Protein AF-T1BNF6-F1 (afdb_monomer_lite)

Structure (mmCIF, N/CA/C/O backbone):
data_AF-T1BNF6-F1
#
_entry.id   AF-T1BNF6-F1
#
loop_
_atom_site.group_PDB
_atom_site.id
_atom_site.type_symbol
_atom_site.label_atom_id
_atom_site.label_alt_id
_atom_site.label_comp_id
_atom_site.label_asym_id
_atom_site.label_entity_id
_atom_site.label_seq_id
_atom_site.pdbx_PDB_ins_code
_atom_site.Cartn_x
_atom_site.Cartn_y
_atom_site.Cartn_z
_atom_site.occupancy
_atom_site.B_iso_or_equiv
_atom_site.auth_seq_id
_atom_site.auth_comp_id
_atom_site.auth_asym_id
_atom_site.auth_atom_id
_atom_site.pdbx_PDB_model_num
ATOM 1 N N . PHE A 1 1 ? -1.400 -0.068 1.021 1.00 90.69 1 PHE A N 1
ATOM 2 C CA . PHE A 1 1 ? -1.329 -0.090 -0.454 1.00 90.69 1 PHE A CA 1
ATOM 3 C C . PHE A 1 1 ? -0.350 0.986 -0.860 1.00 90.69 1 PHE A C 1
ATOM 5 O O . PHE A 1 1 ? -0.532 2.122 -0.443 1.00 90.69 1 PHE A O 1
ATOM 12 N N . TYR A 1 2 ? 0.701 0.613 -1.578 1.00 93.75 2 TYR A N 1
ATOM 13 C CA . TYR A 1 2 ? 1.785 1.501 -1.976 1.00 93.75 2 TYR A CA 1
ATOM 14 C C . TYR A 1 2 ? 1.743 1.689 -3.492 1.00 93.75 2 TYR A C 1
ATOM 16 O O . TYR A 1 2 ? 1.599 0.715 -4.235 1.00 93.75 2 TYR A O 1
ATOM 24 N N . ILE A 1 3 ? 1.876 2.935 -3.933 1.00 94.56 3 ILE A N 1
ATOM 25 C CA . ILE A 1 3 ? 1.991 3.306 -5.342 1.00 94.56 3 ILE A CA 1
ATOM 26 C C . ILE A 1 3 ? 3.363 3.962 -5.494 1.00 94.56 3 ILE A C 1
ATOM 28 O O . ILE A 1 3 ? 3.619 5.005 -4.898 1.00 94.56 3 ILE A O 1
ATOM 32 N N . GLY A 1 4 ? 4.255 3.316 -6.237 1.00 92.56 4 GLY A N 1
ATOM 33 C CA . GLY A 1 4 ? 5.668 3.666 -6.319 1.00 92.56 4 GLY A CA 1
ATOM 34 C C . GLY A 1 4 ? 6.458 3.260 -5.069 1.00 92.56 4 GLY A C 1
ATOM 35 O O . GLY A 1 4 ? 6.250 2.191 -4.487 1.00 92.56 4 GLY A O 1
ATOM 36 N N . GLY A 1 5 ? 7.386 4.129 -4.670 1.00 92.56 5 GLY A N 1
ATOM 37 C CA . GLY A 1 5 ? 8.313 3.916 -3.560 1.00 92.56 5 GLY A CA 1
ATOM 38 C C . GLY A 1 5 ? 8.623 5.203 -2.792 1.00 92.56 5 GLY A C 1
ATOM 39 O O . GLY A 1 5 ? 7.775 6.081 -2.656 1.00 92.56 5 GLY A O 1
ATOM 40 N N . GLY A 1 6 ? 9.847 5.311 -2.282 1.00 92.50 6 GLY A N 1
ATOM 41 C CA . GLY A 1 6 ? 10.374 6.502 -1.621 1.00 92.50 6 GLY A CA 1
ATOM 42 C C . GLY A 1 6 ? 9.793 6.754 -0.232 1.00 92.50 6 GLY A C 1
ATOM 43 O O . GLY A 1 6 ? 9.297 5.849 0.446 1.00 92.50 6 GLY A O 1
ATOM 44 N N . THR A 1 7 ? 9.849 8.019 0.185 1.00 93.25 7 THR A N 1
ATOM 45 C CA . THR A 1 7 ? 9.373 8.480 1.496 1.00 93.25 7 THR A CA 1
ATOM 46 C C . THR A 1 7 ? 7.925 8.082 1.794 1.00 93.25 7 THR A C 1
ATOM 48 O O . THR A 1 7 ? 7.693 7.601 2.900 1.00 93.25 7 THR A O 1
ATOM 51 N N . PRO A 1 8 ? 6.953 8.174 0.858 1.00 92.62 8 PRO A N 1
ATOM 52 C CA . PRO A 1 8 ? 5.576 7.767 1.144 1.00 92.62 8 PRO A CA 1
ATOM 53 C C . PRO A 1 8 ? 5.442 6.291 1.544 1.00 92.62 8 PRO A C 1
ATOM 55 O O . PRO A 1 8 ? 4.699 5.968 2.471 1.00 92.62 8 PRO A O 1
ATOM 58 N N . LYS A 1 9 ? 6.183 5.388 0.883 1.00 92.31 9 LYS A N 1
ATOM 59 C CA . LYS A 1 9 ? 6.193 3.955 1.221 1.00 92.31 9 LYS A CA 1
ATOM 60 C C . LYS A 1 9 ? 6.779 3.726 2.615 1.00 92.31 9 LYS A C 1
ATOM 62 O O . LYS A 1 9 ? 6.187 3.001 3.413 1.00 92.31 9 LYS A O 1
ATOM 67 N N . ASN A 1 10 ? 7.917 4.352 2.909 1.00 91.75 10 ASN A N 1
ATOM 68 C CA . ASN A 1 10 ? 8.586 4.179 4.198 1.00 91.75 10 ASN A CA 1
ATOM 69 C C . ASN A 1 10 ? 7.788 4.782 5.349 1.00 91.75 10 ASN A C 1
ATOM 71 O O . ASN A 1 10 ? 7.637 4.124 6.366 1.00 91.75 10 ASN A O 1
ATOM 75 N N . TRP A 1 11 ? 7.186 5.957 5.164 1.00 92.75 11 TRP A N 1
ATOM 76 C CA . TRP A 1 11 ? 6.383 6.609 6.196 1.00 92.75 11 TRP A CA 1
ATOM 77 C C . TRP A 1 11 ? 5.245 5.718 6.711 1.00 92.75 11 TRP A C 1
ATOM 79 O O . TRP A 1 11 ? 5.058 5.570 7.916 1.00 92.75 11 TRP A O 1
ATOM 89 N N . ILE A 1 12 ? 4.508 5.075 5.799 1.00 92.06 12 ILE A N 1
ATOM 90 C CA . ILE A 1 12 ? 3.416 4.158 6.162 1.00 92.06 12 ILE A CA 1
ATOM 91 C C . ILE A 1 12 ? 3.955 2.951 6.944 1.00 92.06 12 ILE A C 1
ATOM 93 O O . ILE A 1 12 ? 3.370 2.555 7.950 1.00 92.06 12 ILE A O 1
ATOM 97 N N . ASN A 1 13 ? 5.075 2.390 6.488 1.00 92.25 13 ASN A N 1
ATOM 98 C CA . ASN A 1 13 ? 5.691 1.212 7.089 1.00 92.25 13 ASN A CA 1
ATOM 99 C C . ASN A 1 13 ? 6.309 1.484 8.462 1.00 92.25 13 ASN A C 1
ATOM 101 O O . ASN A 1 13 ? 6.183 0.672 9.373 1.00 92.25 13 ASN A O 1
ATOM 105 N N . ASP A 1 14 ? 6.990 2.609 8.620 1.00 91.88 14 ASP A N 1
ATOM 106 C CA . ASP A 1 14 ? 7.643 2.947 9.878 1.00 91.88 14 ASP A CA 1
ATOM 107 C C . ASP A 1 14 ? 6.591 3.363 10.916 1.00 91.88 14 ASP A C 1
ATOM 109 O O . ASP A 1 14 ? 6.743 3.065 12.097 1.00 91.88 14 ASP A O 1
ATOM 113 N N . GLY A 1 15 ? 5.457 3.925 10.479 1.00 91.44 15 GLY A N 1
ATOM 114 C CA . GLY A 1 15 ? 4.317 4.217 11.347 1.00 91.44 15 GLY A CA 1
ATOM 115 C C . GLY A 1 15 ? 3.784 2.992 12.100 1.00 91.44 15 GLY A C 1
ATOM 116 O O . GLY A 1 15 ? 3.521 3.089 13.298 1.00 91.44 15 GLY A O 1
ATOM 117 N N . ILE A 1 16 ? 3.661 1.828 11.445 1.00 91.00 16 ILE A N 1
ATOM 118 C CA . ILE A 1 16 ? 3.201 0.607 12.130 1.00 91.00 16 ILE A CA 1
ATOM 119 C C . ILE A 1 16 ? 4.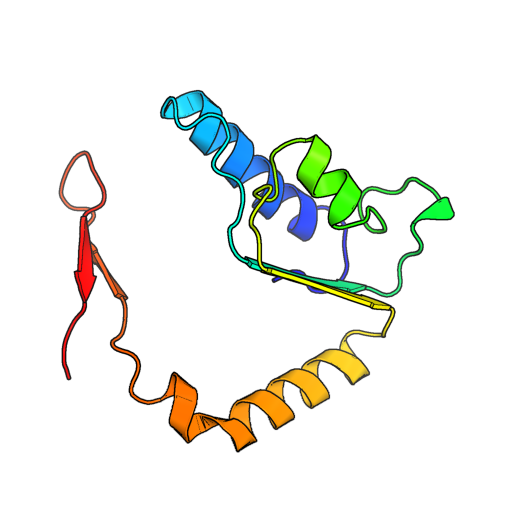270 0.038 13.068 1.00 91.00 16 ILE A C 1
ATOM 121 O O . ILE A 1 16 ? 3.942 -0.393 14.169 1.00 91.00 16 ILE A O 1
ATOM 125 N N . VAL A 1 17 ? 5.548 0.099 12.687 1.00 90.06 17 VAL A N 1
ATOM 126 C CA . VAL A 1 17 ? 6.652 -0.360 13.546 1.00 90.06 17 VAL A CA 1
ATOM 127 C C . VAL A 1 17 ? 6.724 0.482 14.821 1.00 90.06 17 VAL A C 1
ATOM 129 O O . VAL A 1 17 ? 6.797 -0.066 15.919 1.00 90.06 17 VAL A O 1
ATOM 132 N N . MET A 1 18 ? 6.619 1.806 14.689 1.00 90.56 18 MET A N 1
ATOM 133 C CA . MET A 1 18 ? 6.614 2.719 15.833 1.00 90.56 18 MET A CA 1
ATOM 134 C C . MET A 1 18 ? 5.375 2.533 16.708 1.00 90.56 18 MET A C 1
ATOM 136 O O . MET A 1 18 ? 5.493 2.536 17.930 1.00 90.56 18 MET A O 1
ATOM 140 N N . ALA A 1 19 ? 4.198 2.314 16.113 1.00 87.69 19 ALA A N 1
ATOM 141 C CA . ALA A 1 19 ? 2.989 2.001 16.869 1.00 87.69 19 ALA A CA 1
ATOM 142 C C . ALA A 1 19 ? 3.135 0.688 17.656 1.00 87.69 19 ALA A C 1
ATOM 144 O O . ALA A 1 19 ? 2.763 0.629 18.82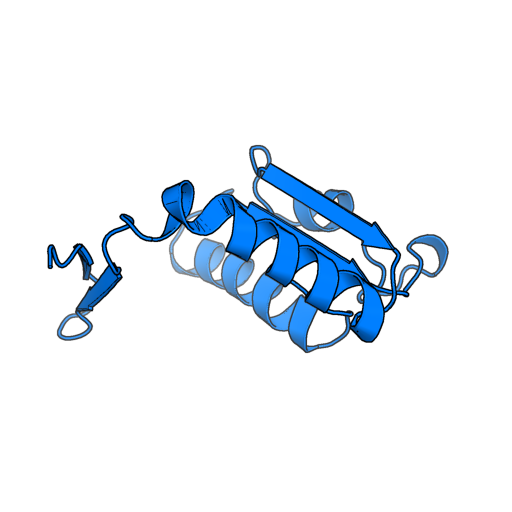5 1.00 87.69 19 ALA A O 1
ATOM 145 N N . ASN A 1 20 ? 3.721 -0.349 17.058 1.00 88.06 20 ASN A N 1
ATOM 146 C CA . ASN A 1 20 ? 3.954 -1.613 17.752 1.00 88.06 20 ASN A CA 1
ATOM 147 C C . ASN A 1 20 ? 4.874 -1.443 18.956 1.00 88.06 20 ASN A C 1
ATOM 149 O O . ASN A 1 20 ? 4.565 -1.965 20.024 1.00 88.06 20 ASN A O 1
ATOM 153 N N . TYR A 1 21 ? 5.951 -0.672 18.802 1.00 86.62 21 TYR A N 1
ATOM 154 C CA . TYR A 1 21 ? 6.869 -0.376 19.896 1.00 86.62 21 TYR A CA 1
ATOM 155 C C . TYR A 1 21 ? 6.202 0.466 20.997 1.00 86.62 21 TYR A C 1
ATOM 157 O O . TYR A 1 21 ? 6.283 0.130 22.174 1.00 86.62 21 TYR A O 1
ATOM 165 N N . ALA A 1 22 ? 5.478 1.526 20.624 1.00 87.19 22 ALA A N 1
ATOM 166 C CA . ALA A 1 22 ? 4.842 2.439 21.574 1.00 87.19 22 ALA A CA 1
ATOM 167 C 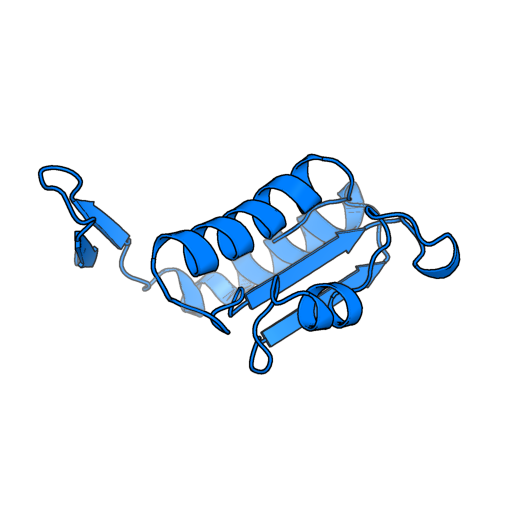C . ALA A 1 22 ? 3.684 1.801 22.362 1.00 87.19 22 ALA A C 1
ATOM 169 O O . ALA A 1 22 ? 3.450 2.166 23.512 1.00 87.19 22 ALA A O 1
ATOM 170 N N . PHE A 1 23 ? 2.956 0.860 21.753 1.00 84.69 23 PHE A N 1
ATOM 171 C CA . PHE A 1 23 ? 1.771 0.233 22.349 1.00 84.69 23 PHE A CA 1
ATOM 172 C C . PHE A 1 23 ? 1.989 -1.229 22.772 1.00 84.69 23 PHE A C 1
ATOM 174 O O . PHE A 1 23 ? 1.021 -1.900 23.124 1.00 84.69 23 PHE A O 1
ATOM 181 N N . GLY A 1 24 ? 3.226 -1.741 22.729 1.00 83.31 24 GLY A N 1
ATOM 182 C CA . GLY A 1 24 ? 3.548 -3.120 23.119 1.00 83.31 24 GLY A CA 1
ATOM 183 C C . GLY A 1 24 ? 2.893 -4.189 22.235 1.00 83.31 24 GLY A C 1
ATOM 184 O O . GLY A 1 24 ? 2.583 -5.280 22.705 1.00 83.31 24 GLY A O 1
ATOM 185 N N . ARG A 1 25 ? 2.647 -3.879 20.956 1.00 81.06 25 ARG A N 1
ATOM 186 C CA . ARG A 1 25 ? 2.016 -4.774 19.965 1.00 81.06 25 ARG A CA 1
ATOM 187 C C . ARG A 1 25 ? 3.063 -5.410 19.056 1.00 81.06 25 ARG A C 1
ATOM 189 O O . ARG A 1 25 ? 2.937 -5.426 17.831 1.00 81.06 25 ARG A O 1
ATOM 196 N N . GLU A 1 26 ? 4.153 -5.874 19.657 1.00 74.75 26 GLU A N 1
ATOM 197 C CA . GLU A 1 26 ? 5.264 -6.471 18.922 1.00 74.75 26 GLU A CA 1
ATOM 198 C C . GLU A 1 26 ? 4.782 -7.666 18.084 1.00 74.75 26 GLU A C 1
ATOM 200 O O . GLU A 1 26 ? 4.061 -8.542 18.556 1.00 74.75 26 GLU A O 1
ATOM 205 N N . GLY A 1 27 ? 5.157 -7.681 16.803 1.00 70.62 27 GLY A N 1
ATOM 206 C CA . GLY A 1 27 ? 4.735 -8.708 15.845 1.00 70.62 27 GLY A CA 1
ATOM 207 C C . GLY A 1 27 ? 3.463 -8.387 15.048 1.00 70.62 27 GLY A C 1
ATOM 208 O O . GLY A 1 27 ? 3.158 -9.109 14.094 1.00 70.62 27 GLY A O 1
ATOM 209 N N . GLU A 1 28 ? 2.753 -7.294 15.347 1.00 82.31 28 GLU A N 1
ATOM 210 C CA . GLU A 1 28 ? 1.575 -6.864 14.582 1.00 82.31 28 GLU A CA 1
ATOM 211 C C . GLU A 1 28 ? 1.933 -5.967 13.380 1.00 82.31 28 GLU A C 1
ATOM 213 O O . GLU A 1 28 ? 1.773 -4.753 13.399 1.00 82.31 28 GLU A O 1
ATOM 218 N N . GLY A 1 29 ? 2.423 -6.546 12.283 1.00 90.06 29 GLY A N 1
ATOM 219 C CA . GLY A 1 29 ? 2.616 -5.794 11.033 1.00 90.06 29 GLY A CA 1
ATOM 220 C C . GLY A 1 29 ? 1.311 -5.559 10.255 1.00 90.06 29 GLY A C 1
ATOM 221 O O . GLY A 1 29 ? 0.237 -6.043 10.619 1.00 90.06 29 GLY A O 1
ATOM 222 N N . HIS A 1 30 ? 1.389 -4.877 9.108 1.00 93.06 30 HIS A N 1
ATOM 223 C CA . HIS A 1 30 ? 0.232 -4.756 8.214 1.00 93.06 30 HIS A CA 1
ATOM 224 C C . HIS A 1 30 ? -0.306 -6.137 7.794 1.00 93.06 30 HIS A C 1
ATOM 226 O O . HIS A 1 30 ? 0.433 -6.945 7.235 1.00 93.06 30 HIS A O 1
ATOM 232 N N . TYR A 1 31 ? -1.604 -6.390 8.006 1.00 93.25 31 TYR A N 1
ATOM 233 C CA . TYR A 1 31 ? -2.282 -7.635 7.595 1.00 93.25 31 TYR A CA 1
ATOM 234 C C . TYR A 1 31 ? -2.527 -7.735 6.081 1.00 93.25 31 TYR A C 1
ATOM 236 O O . TYR A 1 31 ? -2.738 -8.825 5.550 1.00 93.25 31 TYR A O 1
ATOM 244 N N . TYR A 1 32 ? -2.507 -6.600 5.379 1.00 94.56 32 TYR A N 1
ATOM 245 C CA . TYR A 1 32 ? -2.669 -6.529 3.930 1.00 94.56 32 TYR A CA 1
ATOM 246 C C . TYR A 1 32 ? -1.628 -5.586 3.341 1.00 94.56 32 TYR A C 1
ATOM 248 O O . TYR A 1 32 ? -1.540 -4.427 3.752 1.00 94.56 32 TYR A O 1
ATOM 256 N N . ALA A 1 33 ? -0.887 -6.054 2.340 1.00 95.44 33 ALA A N 1
ATOM 257 C CA . ALA A 1 33 ? 0.124 -5.255 1.661 1.00 95.44 33 ALA A CA 1
ATOM 258 C C . ALA A 1 33 ? 0.033 -5.441 0.145 1.00 95.44 33 ALA A C 1
ATOM 260 O O . ALA A 1 33 ? 0.203 -6.532 -0.381 1.00 95.44 33 ALA A O 1
ATOM 261 N N . LEU A 1 34 ? -0.231 -4.359 -0.575 1.00 95.50 34 LEU A N 1
ATOM 262 C CA . LEU A 1 34 ? -0.246 -4.353 -2.033 1.00 95.50 34 LEU A CA 1
ATOM 263 C C . LEU A 1 34 ? 0.724 -3.272 -2.498 1.00 95.50 34 LEU A C 1
ATOM 265 O O . LEU A 1 34 ? 0.688 -2.171 -1.942 1.00 95.50 34 LEU A O 1
ATOM 269 N N . GLN A 1 35 ? 1.566 -3.575 -3.481 1.00 95.25 35 GLN A N 1
ATOM 270 C CA . GLN A 1 35 ? 2.534 -2.632 -4.039 1.00 95.25 35 GLN A CA 1
ATOM 271 C C . GLN A 1 35 ? 2.479 -2.632 -5.563 1.00 95.25 35 GLN A C 1
ATOM 273 O O . GLN A 1 35 ? 2.537 -3.689 -6.186 1.00 95.25 35 GLN A O 1
ATOM 278 N N . ILE A 1 36 ? 2.418 -1.441 -6.149 1.00 96.25 36 ILE A N 1
ATOM 279 C CA . ILE A 1 36 ? 2.711 -1.201 -7.563 1.00 96.25 36 ILE A CA 1
ATOM 280 C C . ILE A 1 36 ? 3.984 -0.368 -7.601 1.00 96.25 36 ILE A C 1
ATOM 282 O O . ILE A 1 36 ? 4.026 0.680 -6.966 1.00 96.25 36 ILE A O 1
ATOM 286 N N . THR A 1 37 ? 5.024 -0.817 -8.293 1.00 95.38 37 THR A N 1
ATOM 287 C CA . THR A 1 37 ? 6.278 -0.060 -8.419 1.00 95.38 37 THR A CA 1
ATOM 288 C C . THR A 1 37 ? 6.961 -0.364 -9.743 1.00 95.38 37 THR A C 1
ATOM 290 O O . THR A 1 37 ? 6.795 -1.448 -10.288 1.00 95.38 37 THR A O 1
ATOM 293 N N . THR A 1 38 ? 7.762 0.566 -10.244 1.00 95.44 38 THR A N 1
ATOM 294 C CA . THR A 1 38 ? 8.697 0.326 -11.354 1.00 95.44 38 THR A CA 1
ATOM 295 C C . THR A 1 38 ? 10.111 0.033 -10.860 1.00 95.44 38 THR A C 1
ATOM 297 O O . THR A 1 38 ? 10.949 -0.407 -11.639 1.00 95.44 38 THR A O 1
ATOM 300 N N . ASP A 1 39 ? 10.374 0.251 -9.569 1.00 93.94 39 ASP A N 1
ATOM 301 C CA . ASP A 1 39 ? 11.698 0.060 -8.994 1.00 93.94 39 ASP A CA 1
ATOM 302 C C . ASP A 1 39 ? 12.026 -1.426 -8.795 1.00 93.94 39 ASP A C 1
ATOM 304 O O . ASP A 1 39 ? 11.145 -2.255 -8.527 1.00 93.94 39 ASP A O 1
ATOM 308 N N . ALA A 1 40 ? 13.307 -1.752 -8.932 1.00 91.44 40 ALA A N 1
ATOM 309 C CA . ALA A 1 40 ? 13.804 -3.115 -8.935 1.00 91.44 40 ALA A CA 1
ATOM 310 C C . ALA A 1 40 ? 14.505 -3.459 -7.610 1.00 91.44 40 ALA A C 1
ATOM 312 O O . ALA A 1 40 ? 15.249 -2.642 -7.066 1.00 91.44 40 ALA A O 1
ATOM 313 N N . PRO A 1 41 ? 14.330 -4.688 -7.092 1.00 90.19 41 PRO A N 1
ATOM 314 C CA . PRO A 1 41 ? 14.854 -5.056 -5.778 1.00 90.19 41 PRO A CA 1
ATOM 315 C C . PRO A 1 41 ? 16.385 -5.185 -5.741 1.00 90.19 41 PRO A C 1
ATOM 317 O O . PRO A 1 41 ? 16.987 -4.984 -4.692 1.00 90.19 41 PRO A O 1
ATOM 320 N N . HIS A 1 42 ? 17.036 -5.491 -6.870 1.00 90.12 42 HIS A N 1
ATOM 321 C CA . HIS A 1 42 ? 18.482 -5.753 -6.920 1.00 90.12 42 HIS A CA 1
ATOM 322 C C . HIS A 1 42 ? 19.350 -4.522 -6.628 1.00 90.12 42 HIS A C 1
ATOM 324 O O . HIS A 1 42 ? 20.517 -4.677 -6.281 1.00 90.12 42 HIS A O 1
ATOM 330 N N . TRP A 1 43 ? 18.793 -3.312 -6.725 1.00 88.56 43 TRP A N 1
ATOM 331 C CA . TRP A 1 43 ? 19.500 -2.083 -6.361 1.00 88.56 43 TRP A CA 1
ATOM 332 C C . TRP A 1 43 ? 19.600 -1.866 -4.847 1.00 88.56 43 TRP A C 1
ATOM 334 O O . TRP A 1 43 ? 20.312 -0.965 -4.412 1.00 88.56 43 TRP A O 1
ATOM 344 N N . GLY A 1 44 ? 18.872 -2.645 -4.035 1.00 87.19 44 GLY A N 1
ATOM 345 C CA . GLY A 1 44 ? 18.848 -2.480 -2.577 1.00 87.19 44 GLY A CA 1
ATOM 346 C C . GLY A 1 44 ? 18.194 -1.174 -2.110 1.00 87.19 44 GLY A C 1
ATOM 347 O O . GLY A 1 44 ? 18.344 -0.775 -0.958 1.00 87.19 44 GLY A O 1
ATOM 348 N N . GLY A 1 45 ? 17.475 -0.480 -2.996 1.00 88.12 45 GLY A N 1
ATOM 349 C CA . GLY A 1 45 ? 16.764 0.748 -2.665 1.00 88.12 45 GLY A CA 1
ATOM 350 C C . GLY A 1 45 ? 15.495 0.478 -1.855 1.00 88.12 45 GLY A C 1
ATOM 351 O O . GLY A 1 45 ? 14.738 -0.451 -2.138 1.00 88.12 45 GLY A O 1
ATOM 352 N N . LEU A 1 46 ? 15.186 1.352 -0.893 1.00 86.06 46 LEU A N 1
ATOM 353 C CA . LEU A 1 46 ? 13.957 1.251 -0.087 1.00 86.06 46 LEU A CA 1
ATOM 354 C C . LEU A 1 46 ? 12.678 1.304 -0.943 1.00 86.06 46 LEU A C 1
ATOM 356 O O . LEU A 1 46 ? 11.665 0.676 -0.622 1.00 86.06 46 LEU A O 1
ATOM 360 N N . SER A 1 47 ? 12.731 2.024 -2.062 1.00 88.00 47 SER A N 1
ATOM 361 C CA . SER A 1 47 ? 11.667 2.094 -3.064 1.00 88.00 47 SER A CA 1
ATOM 362 C C . SER A 1 47 ? 11.359 0.713 -3.671 1.00 88.00 47 SER A C 1
ATOM 364 O O . SER A 1 47 ? 10.207 0.267 -3.621 1.00 88.00 47 SER A O 1
ATOM 366 N N . GLY A 1 48 ? 12.386 -0.000 -4.136 1.00 88.62 48 GLY A N 1
ATOM 367 C CA . GLY A 1 48 ? 12.324 -1.342 -4.725 1.00 88.62 48 GLY A CA 1
ATOM 368 C C . GLY A 1 48 ? 12.275 -2.498 -3.725 1.00 88.62 48 GLY A C 1
ATOM 369 O O . GLY A 1 48 ? 12.022 -3.627 -4.139 1.00 88.62 48 GLY A O 1
ATOM 370 N N . SER A 1 49 ? 12.458 -2.226 -2.426 1.00 92.12 49 SER A N 1
ATOM 371 C CA . SER A 1 49 ? 12.392 -3.230 -1.355 1.00 92.12 49 SER A CA 1
ATOM 372 C C . SER A 1 49 ? 11.140 -4.106 -1.469 1.00 92.12 49 SER A C 1
ATOM 374 O O . SER A 1 49 ? 10.023 -3.598 -1.657 1.00 92.12 49 SER A O 1
ATOM 376 N N . THR A 1 50 ? 11.338 -5.421 -1.373 1.00 93.88 50 THR A N 1
ATOM 377 C CA . THR A 1 50 ? 10.270 -6.411 -1.547 1.00 93.88 50 THR A CA 1
ATOM 378 C C . THR A 1 50 ? 9.345 -6.453 -0.332 1.00 93.88 50 THR A C 1
ATOM 380 O O . THR A 1 50 ? 9.708 -6.062 0.778 1.00 93.88 50 THR A O 1
ATOM 383 N N . LEU A 1 51 ? 8.131 -6.978 -0.511 1.00 93.31 51 LEU A N 1
ATOM 384 C CA . LEU A 1 51 ? 7.226 -7.190 0.625 1.00 93.31 51 LEU A CA 1
ATOM 385 C C . LEU A 1 51 ? 7.742 -8.277 1.585 1.00 93.31 51 LEU A C 1
ATOM 387 O O . LEU A 1 51 ? 7.403 -8.247 2.762 1.00 93.31 51 LEU A O 1
ATOM 391 N N . ASP A 1 52 ? 8.574 -9.201 1.101 1.00 92.81 52 ASP A N 1
ATOM 392 C CA . ASP A 1 52 ? 9.263 -10.194 1.935 1.00 92.81 52 ASP A CA 1
ATOM 393 C C . ASP A 1 52 ? 10.326 -9.555 2.827 1.00 92.81 52 ASP A C 1
ATOM 395 O O . ASP A 1 52 ? 10.410 -9.849 4.018 1.00 92.81 52 ASP A O 1
ATOM 399 N N . GLU A 1 53 ? 11.088 -8.615 2.276 1.00 92.44 53 GLU A N 1
ATOM 400 C CA . GLU A 1 53 ? 12.027 -7.820 3.055 1.00 92.44 53 GLU A CA 1
ATOM 401 C C . GLU A 1 53 ? 11.285 -6.970 4.092 1.00 92.44 53 GLU A C 1
ATOM 403 O O . GLU A 1 53 ? 11.611 -7.010 5.270 1.00 92.44 53 GLU A O 1
ATOM 408 N N . ALA A 1 54 ? 10.213 -6.270 3.715 1.00 91.81 54 ALA A N 1
ATOM 409 C CA . ALA A 1 54 ? 9.419 -5.507 4.681 1.00 91.81 54 ALA A CA 1
ATOM 410 C C . ALA A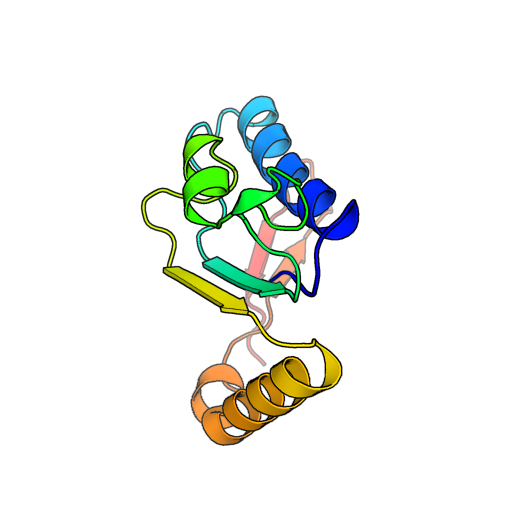 1 54 ? 8.827 -6.388 5.808 1.00 91.81 54 ALA A C 1
ATOM 412 O O . ALA A 1 54 ? 8.659 -5.920 6.938 1.00 91.81 54 ALA A O 1
ATOM 413 N N . GLN A 1 55 ? 8.546 -7.665 5.536 1.00 92.44 55 GLN A N 1
ATOM 414 C CA . GLN A 1 55 ? 8.086 -8.626 6.539 1.00 92.44 55 GLN A CA 1
ATOM 415 C C . GLN A 1 55 ? 9.182 -8.995 7.555 1.00 92.44 55 GLN A C 1
ATOM 417 O O . GLN A 1 55 ? 8.866 -9.188 8.730 1.00 92.44 55 GLN A O 1
ATOM 422 N N . SER A 1 56 ? 10.460 -9.052 7.156 1.00 90.50 56 SER A N 1
ATOM 423 C CA . SER A 1 56 ? 11.566 -9.353 8.085 1.00 90.50 56 SER A CA 1
ATOM 424 C C . SER A 1 56 ? 11.767 -8.255 9.136 1.00 90.50 56 SER A C 1
ATOM 426 O O . SER A 1 56 ? 12.129 -8.549 10.272 1.00 90.50 56 SER A O 1
ATOM 428 N N . TRP A 1 57 ? 11.433 -7.011 8.785 1.00 90.00 57 TRP A N 1
ATOM 429 C CA . TRP A 1 57 ? 11.471 -5.844 9.672 1.00 90.00 57 TRP A CA 1
ATOM 430 C C . TRP A 1 57 ? 10.204 -5.655 10.520 1.00 90.00 57 TRP A C 1
ATOM 432 O O . TRP A 1 57 ? 10.089 -4.665 11.237 1.00 90.00 57 TRP A O 1
ATOM 442 N N . GLY A 1 58 ? 9.211 -6.544 10.407 1.00 89.56 58 GLY A N 1
ATOM 443 C CA . GLY A 1 58 ? 7.941 -6.416 11.131 1.00 89.56 58 GLY A CA 1
ATOM 444 C C . GLY A 1 58 ? 7.007 -5.317 10.605 1.00 89.56 58 GLY A C 1
ATOM 445 O O . GLY A 1 58 ? 5.972 -5.057 11.215 1.00 89.56 58 GLY A O 1
ATOM 446 N N . LYS A 1 59 ? 7.320 -4.699 9.455 1.00 92.50 59 LYS A N 1
ATOM 447 C CA . LYS A 1 59 ? 6.442 -3.720 8.777 1.00 92.50 59 LYS A CA 1
ATOM 448 C C . LYS A 1 59 ? 5.183 -4.408 8.243 1.00 92.50 59 LYS A C 1
ATOM 450 O O . LYS A 1 59 ? 4.086 -3.853 8.247 1.00 92.50 59 LYS A O 1
ATOM 455 N N . ILE A 1 60 ? 5.335 -5.652 7.797 1.00 94.06 60 ILE A N 1
ATOM 456 C CA . ILE A 1 60 ? 4.260 -6.508 7.291 1.00 94.06 60 ILE A CA 1
ATOM 457 C C . ILE A 1 60 ? 4.146 -7.731 8.200 1.00 94.06 60 ILE A C 1
ATOM 459 O O . ILE A 1 60 ? 5.153 -8.277 8.645 1.00 94.06 60 ILE A O 1
ATOM 463 N N . SER A 1 61 ? 2.915 -8.152 8.502 1.00 93.12 61 SER A N 1
ATOM 464 C CA . SER A 1 61 ? 2.678 -9.326 9.347 1.00 93.12 61 SER A CA 1
ATOM 465 C C . SER A 1 61 ? 3.128 -10.609 8.641 1.00 93.12 61 SER A C 1
ATOM 467 O O . SER A 1 61 ? 2.985 -10.742 7.427 1.00 93.12 61 SER A O 1
ATOM 469 N N . ARG A 1 62 ? 3.594 -11.607 9.403 1.00 91.06 62 ARG A N 1
ATOM 470 C CA . ARG A 1 62 ? 3.948 -12.936 8.866 1.00 91.06 62 ARG A CA 1
ATOM 471 C C . ARG A 1 62 ? 2.774 -13.658 8.201 1.00 91.06 62 ARG A C 1
ATOM 473 O O . ARG A 1 62 ? 2.986 -14.511 7.348 1.00 91.06 62 ARG A O 1
ATOM 480 N N . HIS A 1 63 ? 1.550 -13.313 8.593 1.00 91.81 63 HIS A N 1
ATOM 481 C CA . HIS A 1 63 ? 0.312 -13.873 8.047 1.00 91.81 63 HIS A CA 1
ATOM 482 C C . HIS A 1 63 ? -0.383 -12.914 7.071 1.00 91.81 63 HIS A C 1
ATOM 484 O O . HIS A 1 63 ? -1.570 -13.072 6.781 1.00 91.81 63 HIS A O 1
ATOM 490 N N . ALA A 1 64 ? 0.320 -11.884 6.595 1.00 94.12 64 ALA A N 1
ATOM 491 C CA . ALA A 1 64 ? -0.273 -10.890 5.723 1.00 94.12 64 ALA A CA 1
ATOM 492 C C . ALA A 1 64 ? -0.640 -11.473 4.356 1.00 94.12 64 ALA A C 1
ATOM 494 O O . ALA A 1 64 ? 0.135 -12.194 3.728 1.00 94.12 64 ALA A O 1
ATOM 495 N N . THR A 1 65 ? -1.799 -11.070 3.836 1.00 96.12 65 THR A N 1
ATOM 496 C CA . THR A 1 65 ? -2.098 -11.262 2.414 1.00 96.12 65 THR A CA 1
ATOM 497 C C . THR A 1 65 ? -1.394 -10.164 1.630 1.00 96.12 65 THR A C 1
ATOM 499 O O . THR A 1 65 ? -1.699 -8.977 1.802 1.00 96.12 65 THR A O 1
ATOM 502 N N . ARG A 1 66 ? -0.440 -10.549 0.778 1.00 95.31 66 ARG A N 1
ATOM 503 C CA . ARG A 1 66 ? 0.428 -9.599 0.084 1.00 95.31 66 ARG A CA 1
ATOM 504 C C . ARG A 1 66 ? 0.590 -9.887 -1.403 1.00 95.31 66 ARG A C 1
ATOM 506 O O . ARG A 1 66 ? 0.610 -11.041 -1.811 1.00 95.31 66 ARG A O 1
ATOM 513 N N . ALA A 1 67 ? 0.729 -8.832 -2.198 1.00 95.75 67 ALA A N 1
ATOM 514 C CA . ALA A 1 67 ? 1.052 -8.931 -3.618 1.00 95.75 67 ALA A CA 1
ATOM 515 C C . ALA A 1 67 ? 1.828 -7.696 -4.093 1.00 95.75 67 ALA A C 1
ATOM 517 O O . ALA A 1 67 ? 1.597 -6.577 -3.633 1.00 95.75 67 ALA A O 1
ATOM 518 N N . MET A 1 68 ? 2.746 -7.903 -5.029 1.00 94.88 68 MET A N 1
ATOM 519 C CA . MET A 1 68 ? 3.585 -6.859 -5.608 1.00 94.88 68 MET A CA 1
ATOM 520 C C . MET A 1 68 ? 3.556 -6.991 -7.127 1.00 94.88 68 MET A C 1
ATOM 522 O O . MET A 1 68 ? 3.673 -8.098 -7.647 1.00 94.88 68 MET A O 1
ATOM 526 N N . ALA A 1 69 ? 3.381 -5.874 -7.826 1.00 95.44 69 ALA A N 1
ATOM 527 C CA . ALA A 1 69 ? 3.382 -5.814 -9.280 1.00 95.44 69 ALA A CA 1
ATOM 528 C C . ALA A 1 69 ? 4.433 -4.810 -9.761 1.00 95.44 69 ALA A C 1
ATOM 530 O O . ALA A 1 69 ? 4.428 -3.648 -9.342 1.00 95.44 69 ALA A O 1
ATOM 531 N N . HIS A 1 70 ? 5.307 -5.267 -10.659 1.00 95.19 70 HIS A N 1
ATOM 532 C CA . HIS A 1 70 ? 6.285 -4.425 -11.340 1.00 95.19 70 HIS A CA 1
ATOM 533 C C . HIS A 1 70 ? 5.652 -3.813 -12.592 1.00 95.19 70 HIS A C 1
ATOM 535 O O . HIS A 1 70 ? 5.714 -4.388 -13.676 1.00 95.19 70 HIS A O 1
ATOM 541 N N . VAL A 1 71 ? 4.956 -2.692 -12.422 1.00 96.31 71 VAL A N 1
ATOM 542 C CA . VAL A 1 71 ? 4.231 -2.003 -13.495 1.00 96.31 71 VAL A CA 1
ATOM 543 C C . VAL A 1 71 ? 4.162 -0.512 -13.187 1.00 96.31 71 VAL A C 1
ATOM 545 O O . VAL A 1 71 ? 4.109 -0.112 -12.022 1.00 96.31 71 VAL A O 1
ATOM 548 N N . ASP A 1 72 ? 4.155 0.313 -14.231 1.00 96.69 72 ASP A N 1
ATOM 549 C CA . ASP A 1 72 ? 3.937 1.746 -14.078 1.00 96.69 72 ASP A CA 1
ATOM 550 C C . ASP A 1 72 ? 2.559 2.037 -13.462 1.00 96.69 72 ASP A C 1
ATOM 552 O O . ASP A 1 72 ? 1.558 1.389 -13.788 1.00 96.69 72 ASP A O 1
ATOM 556 N N . ALA A 1 73 ? 2.498 3.022 -12.564 1.00 96.06 73 ALA A N 1
ATOM 557 C CA . ALA A 1 73 ? 1.272 3.376 -11.859 1.00 96.06 73 ALA A CA 1
ATOM 558 C C . ALA A 1 73 ? 0.155 3.826 -12.814 1.00 96.06 73 ALA A C 1
ATOM 560 O O . ALA A 1 73 ? -1.007 3.507 -12.564 1.00 96.06 73 ALA A O 1
ATOM 561 N N . SER A 1 74 ? 0.489 4.500 -13.920 1.00 97.00 74 SER A N 1
ATOM 562 C CA . SER A 1 74 ? -0.482 4.943 -14.929 1.00 97.00 74 SER A CA 1
ATOM 563 C C . SER A 1 74 ? -1.173 3.784 -15.655 1.00 97.00 74 SER A C 1
ATOM 565 O O . SER A 1 74 ? -2.271 3.959 -16.173 1.00 97.00 74 SER A O 1
ATOM 567 N N . ILE A 1 75 ? -0.574 2.589 -15.640 1.00 97.50 75 ILE A N 1
ATOM 568 C CA . ILE A 1 75 ? -1.124 1.371 -16.247 1.00 97.50 75 ILE A CA 1
ATOM 569 C C . ILE A 1 75 ? -1.765 0.488 -15.172 1.00 97.50 75 ILE A C 1
ATOM 571 O O . ILE A 1 75 ? -2.925 0.090 -15.283 1.00 97.50 75 ILE A O 1
ATOM 575 N N . GLY A 1 76 ? -1.022 0.180 -14.106 1.00 96.69 76 GLY A N 1
ATOM 576 C CA . GLY A 1 76 ? -1.460 -0.764 -13.080 1.00 96.69 76 GLY A CA 1
ATOM 577 C C . GLY A 1 76 ? -2.636 -0.256 -12.248 1.00 96.69 76 GLY A C 1
ATOM 578 O O . GLY A 1 76 ? -3.530 -1.033 -11.907 1.00 96.69 76 GLY A O 1
ATOM 579 N N . LEU A 1 77 ? -2.666 1.043 -11.926 1.00 96.44 77 LEU A N 1
ATOM 580 C CA . LEU A 1 77 ? -3.697 1.601 -11.053 1.00 96.44 77 LEU A CA 1
ATOM 581 C C . LEU A 1 77 ? -5.084 1.623 -11.721 1.00 96.44 77 LEU A C 1
ATOM 583 O O . LEU A 1 77 ? -6.020 1.131 -11.085 1.00 96.44 77 LEU A O 1
ATOM 587 N N . PRO A 1 78 ? -5.263 2.093 -12.976 1.00 97.44 78 PRO A N 1
ATOM 588 C CA . PRO A 1 78 ? -6.564 2.024 -13.642 1.00 97.44 78 PRO A CA 1
ATOM 589 C C . PRO A 1 78 ? -7.083 0.593 -13.810 1.00 97.44 78 PRO A C 1
ATOM 591 O O . PRO A 1 78 ? -8.267 0.352 -13.582 1.00 97.44 78 PRO A O 1
ATOM 594 N N . LEU A 1 79 ? -6.209 -0.369 -14.131 1.00 97.31 79 LEU A N 1
ATOM 595 C CA . LEU A 1 79 ? -6.590 -1.782 -14.249 1.00 97.31 79 LEU A CA 1
ATOM 596 C C . LEU A 1 79 ? -7.070 -2.358 -12.912 1.00 97.31 79 LEU A C 1
ATOM 598 O O . LEU A 1 79 ? -8.108 -3.020 -12.856 1.00 97.31 79 LEU A O 1
ATOM 602 N N . LEU A 1 80 ? -6.352 -2.072 -11.822 1.00 96.12 80 LEU A N 1
ATOM 603 C CA . LEU A 1 80 ? -6.747 -2.494 -10.480 1.00 96.12 80 LEU A CA 1
ATOM 604 C C . LEU A 1 80 ? -8.097 -1.887 -10.081 1.00 96.12 80 LEU A C 1
ATOM 606 O O . LEU A 1 80 ? -8.968 -2.597 -9.578 1.00 96.12 80 LEU A O 1
ATOM 610 N N . VAL A 1 81 ? -8.284 -0.586 -10.312 1.00 95.94 81 VAL A N 1
ATOM 611 C CA . VAL A 1 81 ? -9.535 0.114 -9.991 1.00 95.94 81 VAL A CA 1
ATOM 612 C C . VAL A 1 81 ? -10.695 -0.426 -10.828 1.00 95.94 81 VAL A C 1
ATOM 614 O O . VAL A 1 81 ? -11.753 -0.698 -10.263 1.00 95.94 81 VAL A O 1
ATOM 617 N N . GLY A 1 82 ? -10.497 -0.651 -12.129 1.00 97.81 82 GLY A N 1
ATOM 618 C CA . GLY A 1 82 ? -11.496 -1.261 -13.009 1.00 97.81 82 GLY A CA 1
ATOM 619 C C . GLY A 1 82 ? -11.918 -2.649 -12.523 1.00 97.81 82 GLY A C 1
ATOM 620 O O . GLY A 1 82 ? -13.102 -2.896 -12.300 1.00 97.81 82 GLY A O 1
ATOM 621 N N . ALA A 1 83 ? -10.951 -3.518 -12.214 1.00 96.25 83 ALA A N 1
ATOM 622 C CA . ALA A 1 83 ? -11.230 -4.854 -11.684 1.00 96.25 83 ALA A CA 1
ATOM 623 C C . ALA A 1 83 ? -11.964 -4.820 -10.329 1.00 96.25 83 ALA A C 1
ATOM 625 O O . ALA A 1 83 ? -12.844 -5.645 -10.060 1.00 96.25 83 ALA A O 1
ATOM 626 N N . LEU A 1 84 ? -11.627 -3.864 -9.455 1.00 95.12 84 LEU A N 1
ATOM 627 C CA . LEU A 1 84 ? -12.352 -3.651 -8.202 1.00 95.12 84 LEU A CA 1
ATOM 628 C C . LEU A 1 84 ? -13.779 -3.160 -8.460 1.00 95.12 84 LEU A C 1
ATOM 630 O O . LEU A 1 84 ? -14.704 -3.610 -7.781 1.00 95.12 84 LEU A O 1
ATOM 634 N N . TRP A 1 85 ? -13.979 -2.273 -9.433 1.00 97.12 85 TRP A N 1
ATOM 635 C CA . TRP A 1 85 ? -15.291 -1.744 -9.797 1.00 97.12 85 TRP A CA 1
ATOM 636 C C . TRP A 1 85 ? -16.229 -2.824 -10.348 1.00 97.12 85 TRP A C 1
ATOM 638 O O . TRP A 1 85 ? -17.393 -2.911 -9.942 1.00 97.12 85 TRP A O 1
ATOM 648 N N . ASP A 1 86 ? -15.716 -3.729 -11.177 1.00 97.56 86 ASP A N 1
ATOM 649 C CA . ASP A 1 86 ? -16.479 -4.886 -11.659 1.00 97.56 86 ASP A CA 1
ATOM 650 C C . ASP A 1 86 ? -16.932 -5.781 -10.499 1.00 97.56 86 ASP A C 1
ATOM 652 O O . ASP A 1 86 ? -18.062 -6.276 -10.463 1.00 97.56 86 ASP A O 1
ATOM 656 N N . ARG A 1 87 ? -16.090 -5.893 -9.465 1.00 96.31 87 ARG A N 1
ATOM 657 C CA . ARG A 1 87 ? -16.361 -6.644 -8.231 1.00 96.31 87 ARG A CA 1
ATOM 658 C C . ARG A 1 87 ? -17.084 -5.829 -7.154 1.00 96.31 87 ARG A C 1
ATOM 660 O O . ARG A 1 87 ? -17.110 -6.239 -5.992 1.00 96.31 87 ARG A O 1
ATOM 667 N N . ARG A 1 88 ? -17.736 -4.714 -7.506 1.00 95.62 88 ARG A N 1
ATOM 668 C CA . ARG A 1 88 ? -18.418 -3.821 -6.545 1.00 95.62 88 ARG A CA 1
ATOM 669 C C . ARG A 1 88 ? -19.412 -4.492 -5.613 1.00 95.62 88 ARG A C 1
ATOM 671 O O . ARG A 1 88 ? -19.512 -4.088 -4.460 1.00 95.62 88 ARG A O 1
ATOM 678 N N . LYS A 1 89 ? -20.080 -5.561 -6.052 1.00 95.75 89 LYS A N 1
ATOM 679 C CA . LYS A 1 89 ? -21.010 -6.328 -5.206 1.00 95.75 89 LYS A CA 1
ATOM 680 C C . LYS A 1 89 ? -20.336 -6.906 -3.950 1.00 95.75 89 LYS A C 1
ATOM 682 O O . LYS A 1 89 ? -21.014 -7.109 -2.952 1.00 95.75 89 LYS A O 1
ATOM 687 N N . VAL A 1 90 ? -19.017 -7.129 -3.976 1.00 93.06 90 VAL A N 1
ATOM 688 C CA . VAL A 1 90 ? -18.240 -7.656 -2.840 1.00 93.06 90 VAL A CA 1
ATOM 689 C C . VAL A 1 90 ? -17.951 -6.579 -1.791 1.00 93.06 90 VAL A C 1
ATOM 691 O O . VAL A 1 90 ? -17.959 -6.865 -0.595 1.00 93.06 90 VAL A O 1
ATOM 694 N N . TRP A 1 91 ? -17.669 -5.340 -2.211 1.00 90.19 91 TRP A N 1
ATOM 695 C CA . TRP A 1 91 ? -17.223 -4.283 -1.296 1.00 90.19 91 TRP A CA 1
ATOM 696 C C . TRP A 1 91 ? -18.273 -3.208 -1.006 1.00 90.19 91 TRP A C 1
ATOM 698 O O . TRP A 1 91 ? -18.217 -2.622 0.069 1.00 90.19 91 TRP A O 1
ATOM 708 N N . GLN A 1 92 ? -19.246 -2.966 -1.887 1.00 92.06 92 GLN A N 1
ATOM 709 C CA . GLN A 1 92 ? -20.305 -1.972 -1.663 1.00 92.06 92 GLN A CA 1
ATOM 710 C C . GLN A 1 92 ? -21.165 -2.235 -0.419 1.00 92.06 92 GLN A C 1
ATOM 712 O O . GLN A 1 92 ? -21.497 -1.265 0.260 1.00 92.06 92 GLN A O 1
ATOM 717 N N . PRO A 1 93 ? -21.499 -3.491 -0.056 1.00 92.69 93 PRO A N 1
ATOM 718 C CA . PRO A 1 93 ? -22.248 -3.758 1.172 1.00 92.69 93 PRO A CA 1
ATOM 719 C C . PRO A 1 93 ? -21.438 -3.521 2.455 1.00 92.69 93 PRO A C 1
ATOM 721 O O . PRO A 1 93 ? -21.998 -3.579 3.551 1.00 92.69 93 PRO A O 1
ATOM 724 N N . ARG A 1 94 ? -20.115 -3.302 2.364 1.00 89.62 94 ARG A N 1
ATOM 725 C CA . ARG A 1 94 ? -19.265 -3.154 3.549 1.00 89.62 94 ARG A CA 1
ATOM 726 C C . ARG A 1 94 ? -19.643 -1.893 4.317 1.00 89.62 94 ARG A C 1
ATOM 728 O O . ARG A 1 94 ? -19.665 -0.785 3.789 1.00 89.62 94 ARG A O 1
ATOM 735 N N . THR A 1 95 ? -19.891 -2.080 5.604 1.00 90.25 95 THR A N 1
ATOM 736 C CA . THR A 1 95 ? -20.207 -1.005 6.538 1.00 90.25 95 THR A CA 1
ATOM 737 C C . THR A 1 95 ? -19.005 -0.077 6.710 1.00 90.25 95 THR A C 1
ATOM 739 O O . THR A 1 95 ? -17.889 -0.546 6.948 1.00 90.25 95 T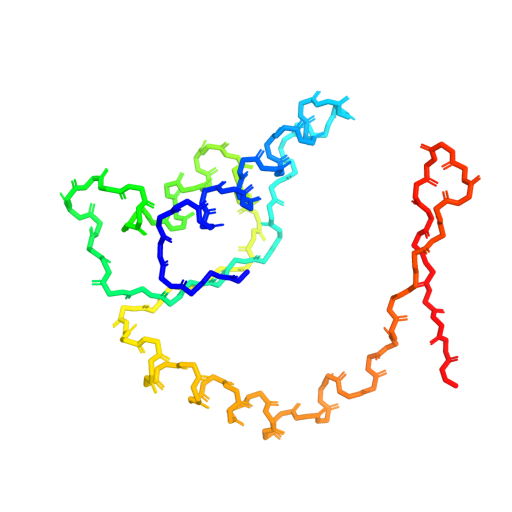HR A O 1
ATOM 742 N N . ARG A 1 96 ? -19.221 1.240 6.609 1.00 88.12 96 ARG A N 1
ATOM 743 C CA . ARG A 1 96 ? -18.163 2.231 6.836 1.00 88.12 96 ARG A CA 1
ATOM 744 C C . ARG A 1 96 ? -17.703 2.167 8.298 1.00 88.12 96 ARG A C 1
ATOM 746 O O . ARG A 1 96 ? -18.527 2.094 9.212 1.00 88.12 96 ARG A O 1
ATOM 753 N N . LEU A 1 97 ? -16.386 2.203 8.496 1.00 90.56 97 LEU A N 1
ATOM 754 C CA . LEU A 1 97 ? -15.784 2.363 9.816 1.00 90.56 97 LEU A CA 1
ATOM 755 C C . LEU A 1 97 ? -15.867 3.833 10.232 1.00 90.56 97 LEU A C 1
ATOM 757 O O . LEU A 1 97 ? -15.565 4.723 9.438 1.00 90.56 97 LEU A O 1
ATOM 761 N N . THR A 1 9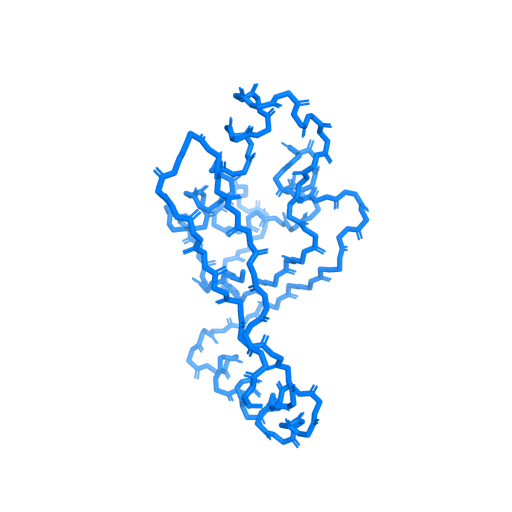8 ? -16.278 4.072 11.468 1.00 91.38 98 THR A N 1
ATOM 762 C CA . THR A 1 98 ? -16.244 5.376 12.125 1.00 91.38 98 THR A CA 1
ATOM 763 C C . THR A 1 98 ? -15.291 5.300 13.308 1.00 91.38 98 THR A C 1
ATOM 765 O O . THR A 1 98 ? -15.192 4.271 13.975 1.00 91.38 98 THR A O 1
ATOM 768 N N . PHE A 1 99 ? -14.542 6.375 13.528 1.00 90.62 99 PHE A N 1
ATOM 769 C CA . PHE A 1 99 ? -13.525 6.452 14.568 1.00 90.62 99 PHE A CA 1
ATOM 770 C C . PHE A 1 99 ? -13.954 7.506 15.579 1.00 90.62 99 PHE A C 1
ATOM 772 O O . PHE A 1 99 ? -14.228 8.646 15.210 1.00 90.62 99 PHE A O 1
ATOM 779 N N . ASP A 1 100 ? -14.051 7.091 16.832 1.00 91.38 100 ASP A N 1
ATOM 780 C CA . ASP A 1 100 ? -14.400 7.928 17.968 1.00 91.38 100 ASP A CA 1
ATOM 781 C C . ASP A 1 100 ? -13.110 8.270 18.727 1.00 91.38 100 ASP A C 1
ATOM 783 O O . ASP A 1 100 ? -12.447 7.379 19.267 1.00 91.38 100 ASP A O 1
ATOM 787 N N . TRP A 1 101 ? -12.742 9.553 18.673 1.00 90.88 101 TRP A N 1
ATOM 788 C CA . TRP A 1 101 ? -11.481 10.117 19.169 1.00 90.88 101 TRP A CA 1
ATOM 789 C C . TRP A 1 101 ? -11.652 10.910 20.473 1.00 90.88 101 TRP A C 1
ATOM 791 O O . TRP A 1 101 ? -10.736 11.617 20.875 1.00 90.88 101 TRP A O 1
ATOM 801 N N . THR A 1 102 ? -12.819 10.865 21.125 1.00 91.62 102 THR A N 1
ATOM 802 C CA . THR A 1 102 ? -13.098 11.760 22.263 1.00 91.62 102 THR A CA 1
ATOM 803 C C . THR A 1 102 ? -12.390 11.372 23.562 1.00 91.62 102 THR A C 1
ATOM 805 O O . THR A 1 102 ? -12.461 12.126 24.526 1.00 91.62 102 THR A O 1
ATOM 808 N N . GLY A 1 103 ? -11.772 10.192 23.633 1.00 86.69 103 GLY A N 1
ATOM 809 C CA . GLY A 1 103 ? -11.029 9.729 24.807 1.00 86.69 103 GLY A CA 1
ATOM 810 C C . GLY A 1 103 ? -9.602 9.314 24.462 1.00 86.69 103 GLY A C 1
ATOM 811 O O . GLY A 1 103 ? -9.198 9.364 23.304 1.00 86.69 103 GLY A O 1
ATOM 812 N N . ASP A 1 104 ? -8.874 8.823 25.463 1.00 86.38 104 ASP A N 1
ATOM 813 C CA . ASP A 1 104 ? -7.453 8.448 25.344 1.00 86.38 104 ASP A CA 1
ATOM 814 C C . ASP A 1 104 ? -7.193 7.250 24.414 1.00 86.38 104 ASP A C 1
ATOM 816 O O . ASP A 1 104 ? -6.055 6.957 24.057 1.00 86.38 104 ASP A O 1
ATOM 820 N N . GLN A 1 105 ? -8.249 6.527 24.034 1.00 82.94 105 GLN A N 1
ATOM 821 C CA . GLN A 1 105 ? -8.195 5.365 23.153 1.00 82.94 105 GLN A CA 1
ATOM 822 C C . GLN A 1 105 ? -9.202 5.522 22.017 1.00 82.94 105 GLN A C 1
ATOM 824 O O . GLN A 1 105 ? -10.379 5.817 22.246 1.00 82.94 105 GLN A O 1
ATOM 829 N N . VAL A 1 106 ? -8.752 5.251 20.792 1.00 85.44 106 VAL A N 1
ATOM 830 C CA . VAL A 1 106 ? -9.599 5.311 19.597 1.00 85.44 106 VAL A CA 1
ATOM 831 C C . VAL A 1 106 ? -10.569 4.141 19.598 1.00 85.44 106 VAL A C 1
ATOM 833 O O . VAL A 1 106 ? -10.164 2.980 19.522 1.00 85.44 106 VAL A O 1
ATOM 836 N N . LYS A 1 107 ? -11.870 4.433 19.618 1.00 88.44 107 LYS A N 1
ATOM 837 C CA . LYS A 1 107 ? -12.903 3.398 19.491 1.00 88.44 107 LYS A CA 1
ATOM 838 C C . LYS A 1 107 ? -13.350 3.297 18.038 1.00 88.44 107 LYS A C 1
ATOM 840 O O . LYS A 1 107 ? -13.815 4.268 17.445 1.00 88.44 107 LYS A O 1
ATOM 845 N N . ILE A 1 108 ? -13.240 2.101 17.464 1.00 89.56 108 ILE A N 1
ATOM 846 C CA . ILE A 1 108 ? -13.691 1.823 16.096 1.00 89.56 108 ILE A CA 1
ATOM 847 C C . ILE A 1 108 ? -15.139 1.337 16.148 1.00 89.56 108 ILE A C 1
ATOM 849 O O . ILE A 1 108 ? -15.444 0.316 16.764 1.00 89.56 108 ILE A O 1
ATOM 853 N N . ARG A 1 109 ? -16.038 2.047 15.469 1.00 87.50 109 ARG A N 1
ATOM 854 C CA . ARG A 1 109 ? -17.450 1.684 15.324 1.00 87.50 109 ARG A CA 1
ATOM 855 C C . ARG A 1 109 ? -17.757 1.337 13.867 1.00 87.50 109 ARG A C 1
ATOM 857 O O . ARG A 1 109 ? -17.090 1.782 12.935 1.00 87.50 109 ARG A O 1
ATOM 864 N N . ARG A 1 110 ? -18.776 0.505 13.657 1.00 82.06 110 ARG A N 1
ATOM 865 C CA . ARG A 1 110 ? -19.330 0.198 12.330 1.00 82.06 110 ARG A CA 1
ATOM 866 C C . ARG A 1 110 ? -20.704 0.843 12.240 1.00 82.06 110 ARG A C 1
ATOM 868 O O . ARG A 1 110 ? -21.617 0.422 12.943 1.00 82.06 110 ARG A O 1
ATOM 875 N N . THR A 1 111 ? -20.857 1.850 11.389 1.00 72.44 111 THR A N 1
ATOM 876 C CA . THR A 1 111 ? -22.146 2.529 11.214 1.00 72.44 111 THR A CA 1
ATOM 877 C C . THR A 1 111 ? -22.954 1.804 10.149 1.00 72.44 111 THR A C 1
ATOM 879 O O . THR A 1 111 ? -22.653 1.944 8.962 1.00 72.44 111 THR A O 1
ATOM 882 N N . ARG A 1 112 ? -23.957 1.009 10.551 1.00 60.34 112 ARG A N 1
ATOM 883 C CA . ARG A 1 112 ? -24.948 0.476 9.600 1.00 60.34 112 ARG A CA 1
ATOM 884 C C . ARG A 1 112 ? -25.642 1.662 8.916 1.00 60.34 112 ARG A C 1
ATOM 886 O O . ARG A 1 112 ? -25.995 2.620 9.598 1.00 60.34 112 ARG A O 1
ATOM 893 N N . ARG A 1 113 ? -25.730 1.613 7.584 1.00 56.06 113 ARG A N 1
ATOM 894 C CA . ARG A 1 113 ? -26.621 2.500 6.827 1.00 56.06 113 ARG A CA 1
ATOM 895 C C . ARG A 1 113 ? -28.065 2.185 7.178 1.00 56.06 113 ARG A C 1
ATOM 897 O O . ARG A 1 113 ? -28.329 0.987 7.426 1.00 56.06 113 ARG A O 1
#

InterPro domains:
  IPR002773 Deoxyhypusine synthase [PF01916] (1-82)
  IPR002773 Deoxyhypusine synthase [PTHR11703] (2-89)
  IPR029035 DHS-like NAD/FAD-binding domain superfamily [SSF52467] (1-92)
  IPR036982 Deoxyhypusine synthase superfamily [G3DSA:3.40.910.10] (1-95)

Secondary structure (DSSP, 8-state):
-EES-HHHHHHHHHHHHHHHHHHT-TT--EEEEEEEES--GGG--TTT--HHHHHHTTSEEEEEEEEEEES-HHHHHHHHHHHHHHTHHHHTTSPEEEEE-SSSSPEEEEE--

Radius of gyration: 16.4 Å; chains: 1; bounding box: 46×26×42 Å

Organism: NCBI:txid410659

Foldseek 3Di:
DEEFFDPVNVVLLVVVVVVCVVVVVPQDAAQEEEEEYQDDCVVVDRRNPDVVNSVVSSNHHPNHDYDYHNDHCVPVVVVVVVVVVVVCVVPVQAFDWDWDDPDPDIDIDGDHD

pLDDT: mean 90.84, std 6.52, range [56.06, 97.81]

Sequence (113 aa):
FYIGGGTPKNWINDGIVMANYAFGREGEGHYYALQITTDAPHWGGLSGSTLDEAQSWGKISRHATRAMAHVDASIGLPLLVGALWDRRKVWQPRTRLTFDWTGDQVKIRRTRR